Protein AF-A0AA41MRX6-F1 (afdb_monomer_lite)

InterPro domains:
  IPR000276 G protein-coupled receptor, rhodopsin-like [PF00001] (6-81)
  IPR000276 G protein-coupled receptor, rhodopsin-like [PS00237] (30-46)
  IPR017452 GPCR, rhodopsin-like, 7TM [PS50262] (1-84)

Sequence (84 aa):
MLLNIQTQSKTITYSGCINQMCFFMVFIELDNFFLIVMAYDRYVAICHPVLYTAIINSQLCGLLVLVSWILSLLHDLLESLMVL

Foldseek 3Di:
DVVCVVVVDPDQDPVRVLVVVLVVQLVVQLVVLVVVVVVVLVVCCVPPVPCSVVPPDVVVVVVSSVVSNVVSVVVSVVVVVVVD

Secondary structure (DSSP, 8-state):
-HHHHHH--S---HHHHHHHHHHHHHHHHHHHHHHHHHHHHHHHHHH-HHHHHHH--HHHHHHHHHHHHHHHHHHHHHHHHHH-

pLDDT: mean 73.74, std 9.31, range [50.72, 85.94]

Organism: Sciurus carolinensis (NCBI:txid30640)

Radius of gyration: 17.92 Å; chains: 1; bounding box: 42×30×41 Å

Structure (mmCIF, N/CA/C/O backbone):
data_AF-A0AA41MRX6-F1
#
_entry.id   AF-A0AA41MRX6-F1
#
loop_
_atom_site.group_PDB
_atom_site.id
_atom_site.type_symbol
_atom_site.label_atom_id
_atom_site.label_alt_id
_atom_site.label_comp_id
_atom_site.label_asym_id
_atom_site.label_entity_id
_atom_site.label_seq_id
_atom_site.pdbx_PDB_ins_code
_atom_site.Cartn_x
_atom_site.Cartn_y
_atom_site.Cartn_z
_atom_site.occupancy
_atom_site.B_iso_or_equiv
_atom_site.auth_seq_id
_atom_site.auth_comp_id
_atom_site.auth_asym_id
_atom_site.auth_atom_id
_atom_site.pdbx_PDB_model_num
ATOM 1 N N . MET A 1 1 ? 14.330 -10.343 -8.583 1.00 50.72 1 MET A N 1
ATOM 2 C CA . MET A 1 1 ? 14.926 -11.566 -9.162 1.00 50.72 1 MET A CA 1
ATOM 3 C C . MET A 1 1 ? 13.986 -12.391 -10.073 1.00 50.72 1 MET A C 1
ATOM 5 O O . MET A 1 1 ? 14.448 -13.351 -10.680 1.00 50.72 1 MET A O 1
ATOM 9 N N . LEU A 1 2 ? 12.710 -12.010 -10.254 1.00 57.53 2 LEU A N 1
ATOM 10 C CA . LEU A 1 2 ? 11.734 -12.752 -11.074 1.00 57.53 2 LEU A CA 1
ATOM 11 C C . LEU A 1 2 ? 12.094 -12.824 -12.570 1.00 57.53 2 LEU A C 1
ATOM 13 O O . LEU A 1 2 ? 12.062 -13.903 -13.151 1.00 57.53 2 LEU A O 1
ATOM 17 N N . LEU A 1 3 ? 12.536 -11.714 -13.173 1.00 52.62 3 LEU A N 1
ATOM 18 C CA . LEU A 1 3 ? 12.956 -11.685 -14.584 1.00 52.62 3 LEU A CA 1
ATOM 19 C C . LEU A 1 3 ? 14.155 -12.600 -14.871 1.00 52.62 3 LEU A C 1
ATOM 21 O O . LEU A 1 3 ? 14.177 -13.246 -15.905 1.00 52.62 3 LEU A O 1
ATOM 25 N N . ASN A 1 4 ? 15.110 -12.707 -13.943 1.00 51.44 4 ASN A N 1
ATOM 26 C CA . ASN A 1 4 ? 16.300 -13.554 -14.082 1.00 51.44 4 ASN A CA 1
ATOM 27 C C . ASN A 1 4 ? 15.963 -15.055 -14.011 1.00 51.44 4 ASN A C 1
ATOM 29 O O . ASN A 1 4 ? 16.621 -15.875 -14.645 1.00 51.44 4 ASN A O 1
ATOM 33 N N . ILE A 1 5 ? 14.928 -15.414 -13.242 1.00 56.66 5 ILE A N 1
ATOM 34 C CA . ILE A 1 5 ? 14.405 -16.786 -13.167 1.00 56.66 5 ILE A CA 1
ATOM 35 C C . ILE A 1 5 ? 13.602 -17.110 -14.434 1.00 56.66 5 ILE A C 1
ATOM 37 O O . ILE A 1 5 ? 13.709 -18.216 -14.956 1.00 56.66 5 ILE A O 1
ATOM 41 N N . GLN A 1 6 ? 12.845 -16.140 -14.955 1.00 58.19 6 GLN A N 1
ATOM 42 C CA . GLN A 1 6 ? 11.994 -16.324 -16.130 1.00 58.19 6 GLN A CA 1
ATOM 43 C C . GLN A 1 6 ? 12.777 -16.376 -17.451 1.00 58.19 6 GLN A C 1
ATOM 45 O O . GLN A 1 6 ? 12.392 -17.123 -18.345 1.00 58.19 6 GLN A O 1
ATOM 50 N N . THR A 1 7 ? 13.872 -15.621 -17.592 1.00 60.84 7 THR A N 1
ATOM 51 C CA . THR A 1 7 ? 14.662 -15.593 -18.837 1.00 60.84 7 THR A CA 1
ATOM 52 C C . THR A 1 7 ? 15.856 -16.547 -18.845 1.00 60.84 7 THR A C 1
ATOM 54 O O . THR A 1 7 ? 16.518 -16.641 -19.874 1.00 60.84 7 THR A O 1
ATOM 57 N N . GLN A 1 8 ? 16.153 -17.251 -17.739 1.00 56.47 8 GLN A N 1
ATOM 58 C CA . GLN A 1 8 ? 17.309 -18.163 -17.594 1.00 56.47 8 GLN A CA 1
ATOM 59 C C . GLN A 1 8 ? 18.674 -17.560 -18.012 1.00 56.47 8 GLN A C 1
ATOM 61 O O . GLN A 1 8 ? 19.675 -18.268 -18.130 1.00 56.47 8 GLN A O 1
ATOM 66 N N . SER A 1 9 ? 18.734 -16.241 -18.199 1.00 56.34 9 SER A N 1
ATOM 67 C CA . SER A 1 9 ? 19.880 -15.497 -18.702 1.00 56.34 9 SER A CA 1
ATOM 68 C C . SER A 1 9 ? 20.497 -14.709 -17.555 1.00 56.34 9 SER A C 1
ATOM 70 O O . SER A 1 9 ? 19.841 -13.866 -16.950 1.00 56.34 9 SER A O 1
ATOM 72 N N . LYS A 1 10 ? 21.774 -14.976 -17.261 1.00 56.72 10 LY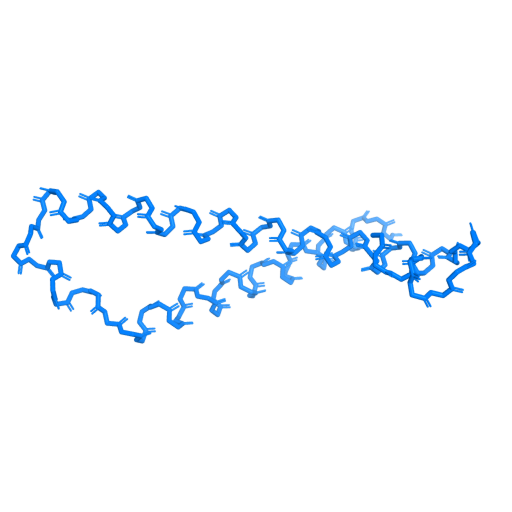S A N 1
ATOM 73 C CA . LYS A 1 10 ? 22.551 -14.319 -16.191 1.00 56.72 10 LYS A CA 1
ATOM 74 C C . LYS A 1 10 ? 22.885 -12.845 -16.467 1.00 56.72 10 LYS A C 1
ATOM 76 O O . LYS A 1 10 ? 23.493 -12.201 -15.616 1.00 56.72 10 LYS A O 1
ATOM 81 N N . THR A 1 11 ? 22.534 -12.310 -17.635 1.00 61.16 11 THR A N 1
ATOM 82 C CA . THR A 1 11 ? 22.823 -10.929 -18.037 1.00 61.16 11 THR A CA 1
ATOM 83 C C . THR A 1 11 ? 21.539 -10.108 -18.074 1.00 61.16 11 THR A C 1
ATOM 85 O O . THR A 1 11 ? 20.822 -10.059 -19.071 1.00 61.16 11 THR A O 1
ATOM 88 N N . ILE A 1 12 ? 21.239 -9.448 -16.954 1.00 63.72 12 ILE A N 1
ATOM 89 C CA . ILE A 1 12 ? 20.161 -8.461 -16.862 1.00 63.72 12 ILE A CA 1
ATOM 90 C C . ILE A 1 12 ? 20.692 -7.143 -17.443 1.00 63.72 12 ILE A C 1
ATOM 92 O O . ILE A 1 12 ? 21.752 -6.666 -17.040 1.00 63.72 12 ILE A O 1
ATOM 96 N N . THR A 1 13 ? 19.980 -6.545 -18.397 1.00 73.62 13 THR A N 1
ATOM 97 C CA . THR A 1 13 ? 20.282 -5.187 -18.873 1.00 73.62 13 THR A CA 1
ATOM 98 C C . THR A 1 13 ? 20.072 -4.169 -17.749 1.00 73.62 13 THR A C 1
ATOM 100 O O . THR A 1 13 ? 19.242 -4.381 -16.867 1.00 73.62 13 THR A O 1
ATOM 103 N N . TYR A 1 14 ? 20.787 -3.038 -17.775 1.00 69.88 14 TYR A N 1
ATOM 104 C CA . TYR A 1 14 ? 20.677 -1.988 -16.745 1.00 69.88 14 TYR A CA 1
ATOM 105 C C . TYR A 1 14 ? 19.217 -1.558 -16.491 1.00 69.88 14 TYR A C 1
ATOM 107 O O . TYR A 1 14 ? 18.769 -1.511 -15.349 1.00 69.88 14 TYR 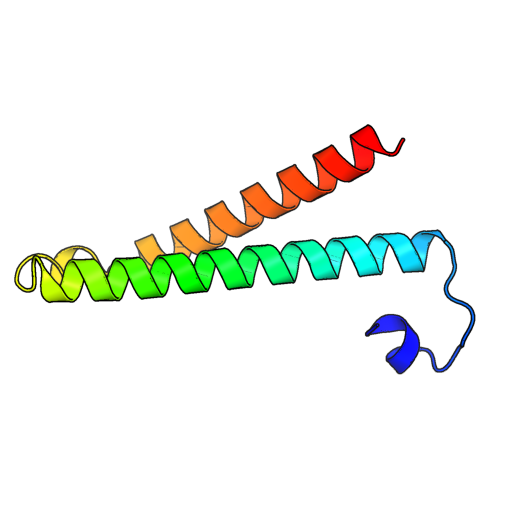A O 1
ATOM 115 N N . SER A 1 15 ? 18.432 -1.398 -17.563 1.00 72.69 15 SER A N 1
ATOM 116 C CA . SER A 1 15 ? 16.985 -1.139 -17.493 1.00 72.69 15 SER A CA 1
ATOM 117 C C . SER A 1 15 ? 16.193 -2.264 -16.802 1.00 72.69 15 SER A C 1
ATOM 119 O O . SER A 1 15 ? 15.304 -1.988 -15.999 1.00 72.69 15 SER A O 1
ATOM 121 N N . GLY A 1 16 ? 16.536 -3.532 -17.052 1.00 74.88 16 GLY A N 1
ATOM 122 C CA . GLY A 1 16 ? 15.901 -4.677 -16.394 1.00 74.88 16 GLY A CA 1
ATOM 123 C C . GLY A 1 16 ? 16.235 -4.789 -14.902 1.00 74.88 16 GLY A C 1
ATOM 124 O O . GLY A 1 16 ? 15.403 -5.263 -14.129 1.00 74.88 16 GLY A O 1
ATOM 125 N N . CYS A 1 17 ? 17.423 -4.335 -14.490 1.00 76.38 17 CYS A N 1
ATOM 126 C CA . CYS A 1 17 ? 17.824 -4.273 -13.083 1.00 76.38 17 CYS A CA 1
ATOM 127 C C . CYS A 1 17 ? 17.026 -3.201 -12.327 1.00 76.38 17 CYS A C 1
ATOM 129 O O . CYS A 1 17 ? 16.442 -3.501 -11.287 1.00 76.38 17 CYS A O 1
ATOM 131 N N . ILE A 1 18 ? 16.924 -1.993 -12.894 1.00 74.38 18 ILE A N 1
ATOM 132 C CA . ILE A 1 18 ? 16.156 -0.883 -12.307 1.00 74.38 18 ILE A CA 1
ATOM 133 C C . ILE A 1 18 ? 14.687 -1.268 -12.145 1.00 74.38 18 ILE A C 1
ATOM 135 O O . ILE A 1 18 ? 14.156 -1.200 -11.043 1.00 74.38 18 ILE A O 1
ATOM 139 N N . ASN A 1 19 ? 14.051 -1.778 -13.204 1.00 75.75 19 ASN A N 1
ATOM 140 C CA . ASN A 1 19 ? 12.639 -2.159 -13.142 1.00 75.75 19 ASN A CA 1
ATOM 141 C C . ASN A 1 19 ? 12.371 -3.240 -12.075 1.00 75.75 19 ASN A C 1
ATOM 143 O O . ASN A 1 19 ? 11.324 -3.273 -11.436 1.00 75.75 19 ASN A O 1
ATOM 147 N N . GLN A 1 20 ? 13.336 -4.137 -11.864 1.00 75.38 20 GLN A N 1
ATOM 148 C CA . GLN A 1 20 ? 13.240 -5.177 -10.850 1.00 75.38 20 GLN A CA 1
ATOM 149 C C . GLN A 1 20 ? 13.425 -4.652 -9.420 1.00 75.38 20 GLN A C 1
ATOM 151 O O . GLN A 1 20 ? 12.779 -5.182 -8.517 1.00 75.38 20 GLN A O 1
ATOM 156 N N . MET A 1 21 ? 14.295 -3.660 -9.219 1.00 77.44 21 MET A N 1
ATOM 157 C CA . MET A 1 21 ? 14.442 -2.955 -7.942 1.00 77.44 21 MET A CA 1
ATOM 158 C C . MET A 1 21 ? 13.167 -2.179 -7.598 1.00 77.44 21 MET A C 1
ATOM 160 O O . MET A 1 21 ? 12.630 -2.399 -6.517 1.00 77.44 21 MET A O 1
ATOM 164 N N . CYS A 1 22 ? 12.631 -1.389 -8.534 1.00 75.75 22 CYS A N 1
ATOM 165 C CA . CYS A 1 22 ? 11.383 -0.634 -8.364 1.00 75.75 22 CYS A CA 1
ATOM 166 C C . CYS A 1 22 ? 10.215 -1.540 -7.944 1.00 75.75 22 CYS A C 1
ATOM 168 O O . CYS A 1 22 ? 9.626 -1.380 -6.878 1.00 75.75 22 CYS A O 1
ATOM 170 N N . PHE A 1 23 ? 9.963 -2.619 -8.699 1.00 75.75 23 PHE A N 1
ATOM 171 C CA . PHE A 1 23 ? 8.916 -3.584 -8.335 1.00 75.75 23 PHE A CA 1
ATOM 172 C C . PHE A 1 23 ? 9.096 -4.183 -6.937 1.00 75.75 23 PHE A C 1
ATOM 174 O O . PHE A 1 23 ? 8.110 -4.459 -6.256 1.00 75.75 23 PHE A O 1
ATOM 181 N N . PHE A 1 24 ? 10.340 -4.431 -6.526 1.00 79.06 24 PHE A N 1
ATOM 182 C CA . PHE A 1 24 ? 10.630 -4.995 -5.215 1.00 79.06 24 PHE A CA 1
ATOM 183 C C . PHE A 1 24 ? 10.397 -3.976 -4.093 1.00 79.06 24 PHE A C 1
ATOM 185 O O . PHE A 1 24 ? 9.799 -4.341 -3.083 1.00 79.06 24 PHE A O 1
ATOM 192 N N . MET A 1 25 ? 10.796 -2.714 -4.286 1.00 77.31 25 MET A N 1
ATOM 193 C CA . MET A 1 25 ? 10.521 -1.629 -3.337 1.00 77.31 25 MET A CA 1
ATOM 194 C C . MET A 1 25 ? 9.018 -1.420 -3.155 1.00 77.31 25 MET A C 1
ATOM 196 O O . MET A 1 25 ? 8.540 -1.484 -2.025 1.00 77.31 25 MET A O 1
ATOM 200 N N . VAL A 1 26 ? 8.257 -1.315 -4.251 1.00 78.50 26 VAL A N 1
ATOM 201 C CA . VAL A 1 26 ? 6.789 -1.187 -4.196 1.00 78.50 26 VAL A CA 1
ATOM 202 C C . VAL A 1 26 ? 6.163 -2.338 -3.412 1.00 78.50 26 VAL A C 1
ATOM 204 O O . VAL A 1 26 ? 5.287 -2.118 -2.581 1.00 78.50 26 VAL A O 1
ATOM 207 N N . PHE A 1 27 ? 6.611 -3.576 -3.633 1.00 78.62 27 PHE A N 1
ATOM 208 C CA . PHE A 1 27 ? 6.045 -4.728 -2.931 1.00 78.62 27 PHE A CA 1
ATOM 209 C C . PHE A 1 27 ? 6.370 -4.728 -1.432 1.00 78.62 27 PHE A C 1
ATOM 211 O O . PHE A 1 27 ? 5.505 -5.063 -0.624 1.00 78.62 27 PHE A O 1
ATOM 218 N N . ILE A 1 28 ? 7.594 -4.336 -1.057 1.00 82.69 28 ILE A N 1
ATOM 219 C CA . ILE A 1 28 ? 7.995 -4.189 0.349 1.00 82.69 28 ILE A CA 1
ATOM 220 C C . ILE A 1 28 ? 7.149 -3.124 1.036 1.00 82.69 28 ILE A C 1
ATOM 222 O O . ILE A 1 28 ? 6.675 -3.337 2.151 1.00 82.69 28 ILE A O 1
ATOM 226 N N . GLU A 1 29 ? 6.967 -1.972 0.401 1.00 78.94 29 GLU A N 1
ATOM 227 C CA . GLU A 1 29 ? 6.175 -0.892 0.977 1.00 78.94 29 GLU A CA 1
ATOM 228 C C . GLU A 1 29 ? 4.717 -1.296 1.146 1.00 78.94 29 GLU A C 1
ATOM 230 O O . GLU A 1 29 ? 4.161 -1.116 2.230 1.00 78.94 29 GLU A O 1
ATOM 235 N N . LEU A 1 30 ? 4.119 -1.909 0.118 1.00 78.31 30 LEU A N 1
ATOM 236 C CA . LEU A 1 30 ? 2.765 -2.446 0.199 1.00 78.31 30 LEU A CA 1
ATOM 237 C C . LEU A 1 30 ? 2.626 -3.412 1.383 1.00 78.31 30 LEU A C 1
ATOM 239 O O . LEU A 1 30 ? 1.701 -3.246 2.178 1.00 78.31 30 LEU A O 1
ATOM 243 N N . ASP A 1 31 ? 3.547 -4.367 1.545 1.00 83.19 31 ASP A N 1
ATOM 244 C CA . ASP A 1 31 ? 3.521 -5.334 2.652 1.00 83.19 31 ASP A CA 1
ATOM 245 C C . ASP A 1 31 ? 3.608 -4.644 4.025 1.00 83.19 31 ASP A C 1
ATOM 247 O O . ASP A 1 31 ? 2.813 -4.932 4.921 1.00 83.19 31 ASP A O 1
ATOM 251 N N . ASN A 1 32 ? 4.486 -3.645 4.172 1.00 80.69 32 ASN A N 1
ATOM 252 C CA . ASN A 1 32 ? 4.573 -2.839 5.394 1.00 80.69 32 ASN A CA 1
ATOM 253 C C . ASN A 1 32 ? 3.270 -2.077 5.682 1.00 80.69 32 ASN A C 1
ATOM 255 O O . ASN A 1 32 ? 2.801 -2.075 6.823 1.00 80.69 32 ASN A O 1
ATOM 259 N N . PHE A 1 33 ? 2.649 -1.465 4.668 1.00 77.38 33 PHE A N 1
ATOM 260 C CA . PHE A 1 33 ? 1.356 -0.798 4.830 1.00 77.38 33 PHE A CA 1
ATOM 261 C C . PHE A 1 33 ? 0.264 -1.782 5.259 1.00 77.38 33 PHE A C 1
ATOM 263 O O . PHE A 1 33 ? -0.490 -1.481 6.185 1.00 77.38 33 PHE A O 1
ATOM 270 N N . PHE A 1 34 ? 0.201 -2.971 4.654 1.00 80.75 34 PHE A N 1
ATOM 271 C CA . PHE A 1 34 ? -0.745 -4.012 5.060 1.00 80.75 34 PHE A CA 1
ATOM 272 C C . PHE A 1 34 ? -0.516 -4.465 6.504 1.00 80.75 34 PHE A C 1
ATOM 274 O O . PHE A 1 34 ? -1.481 -4.583 7.260 1.00 80.75 34 PHE A O 1
ATOM 281 N N . LEU A 1 35 ? 0.738 -4.668 6.920 1.00 85.00 35 LEU A N 1
ATOM 282 C CA . LEU A 1 35 ? 1.081 -5.022 8.300 1.00 85.00 35 LEU A CA 1
ATOM 283 C C . LEU A 1 35 ? 0.643 -3.938 9.294 1.00 85.00 35 LEU A C 1
ATOM 285 O O . LEU A 1 35 ? 0.044 -4.265 10.320 1.00 85.00 35 LEU A O 1
ATOM 289 N N . ILE A 1 36 ? 0.878 -2.659 8.980 1.00 81.44 36 ILE A N 1
ATOM 290 C CA . ILE A 1 36 ? 0.432 -1.526 9.807 1.00 81.44 36 ILE A CA 1
ATOM 291 C C . ILE A 1 36 ? -1.093 -1.499 9.902 1.00 81.44 36 ILE A C 1
ATOM 293 O O . ILE A 1 36 ? -1.628 -1.348 10.998 1.00 81.44 36 ILE A O 1
ATOM 297 N N . VAL A 1 37 ? -1.799 -1.681 8.783 1.00 79.38 37 VAL A N 1
ATOM 298 C CA . VAL A 1 37 ? -3.267 -1.724 8.766 1.00 79.38 37 VAL A CA 1
ATOM 299 C C . VAL A 1 37 ? -3.784 -2.883 9.615 1.00 79.38 37 VAL A C 1
ATOM 301 O O . VAL A 1 37 ? -4.663 -2.666 10.441 1.00 79.38 37 VAL A O 1
ATOM 304 N N . MET A 1 38 ? -3.215 -4.086 9.493 1.00 84.06 38 MET A N 1
ATOM 305 C CA . MET A 1 38 ? -3.598 -5.237 10.323 1.00 84.06 38 MET A CA 1
ATOM 306 C C . MET A 1 38 ? -3.310 -5.010 11.815 1.00 84.06 38 MET A C 1
ATOM 308 O O . MET A 1 38 ? -4.097 -5.421 12.669 1.00 84.06 38 MET A O 1
ATOM 312 N N . ALA A 1 39 ? -2.198 -4.350 12.149 1.00 84.62 39 ALA A N 1
ATOM 313 C CA . ALA A 1 39 ? -1.860 -4.007 13.529 1.00 84.62 39 ALA A CA 1
ATOM 314 C C . ALA A 1 39 ? -2.801 -2.932 14.097 1.00 84.62 39 ALA A C 1
ATOM 316 O O . ALA A 1 39 ? -3.260 -3.051 15.235 1.00 84.62 39 ALA A O 1
ATOM 317 N N . TYR A 1 40 ? -3.128 -1.915 13.298 1.00 80.12 40 TYR A N 1
ATOM 318 C CA . TYR A 1 40 ? -4.086 -0.872 13.654 1.00 80.12 40 TYR A CA 1
ATOM 319 C C . TYR A 1 40 ? -5.484 -1.456 13.858 1.00 80.12 40 TYR A C 1
ATOM 321 O O . TYR A 1 40 ? -6.147 -1.160 14.848 1.00 80.12 40 TYR A O 1
ATOM 329 N N . ASP A 1 41 ? -5.890 -2.358 12.971 1.00 78.31 41 ASP A N 1
ATOM 330 C CA . ASP A 1 41 ? -7.141 -3.092 13.066 1.00 78.31 41 ASP A CA 1
ATOM 331 C C . ASP A 1 41 ? -7.246 -3.870 14.388 1.00 78.31 41 ASP A C 1
ATOM 333 O O . ASP A 1 41 ? -8.187 -3.695 15.165 1.00 78.31 41 ASP A O 1
ATOM 337 N N . ARG A 1 42 ? -6.208 -4.650 14.716 1.00 80.75 42 ARG A N 1
ATOM 338 C CA . ARG A 1 42 ? -6.090 -5.368 15.996 1.00 80.75 42 ARG A CA 1
ATOM 339 C C . ARG A 1 42 ? -6.140 -4.425 17.201 1.00 80.75 42 ARG A C 1
ATOM 341 O O . ARG A 1 42 ? -6.766 -4.767 18.202 1.00 80.75 42 ARG A O 1
ATOM 348 N N . TYR A 1 43 ? -5.505 -3.258 17.118 1.00 80.94 43 TYR A N 1
ATOM 349 C CA . TYR A 1 43 ? -5.521 -2.255 18.184 1.00 80.94 43 TYR A CA 1
ATOM 350 C C . TYR A 1 43 ? -6.928 -1.683 18.410 1.00 80.94 43 TYR A C 1
ATOM 352 O O . TYR A 1 43 ? -7.415 -1.666 19.543 1.00 80.94 43 TYR A O 1
ATOM 360 N N . VAL A 1 44 ? -7.622 -1.287 17.338 1.00 75.81 44 VAL A N 1
ATOM 361 C CA . VAL A 1 44 ? -8.990 -0.750 17.420 1.00 75.81 44 VAL A CA 1
ATOM 362 C C . VAL A 1 44 ? -9.971 -1.812 17.924 1.00 75.81 44 VAL A C 1
ATOM 364 O O . VAL A 1 44 ? -10.830 -1.487 18.745 1.00 75.81 44 VAL A O 1
ATOM 367 N N . ALA A 1 45 ? -9.812 -3.077 17.518 1.00 80.62 45 ALA A N 1
ATOM 368 C CA . ALA A 1 45 ? -10.627 -4.187 18.014 1.00 80.62 45 ALA A CA 1
ATOM 369 C C . ALA A 1 45 ? -10.549 -4.341 19.544 1.00 80.62 45 ALA A C 1
ATOM 371 O O . ALA A 1 45 ? -11.556 -4.635 20.188 1.00 80.62 45 ALA A O 1
ATOM 372 N N . ILE A 1 46 ? -9.361 -4.134 20.126 1.00 82.56 46 ILE A N 1
ATOM 373 C CA . ILE A 1 46 ? -9.119 -4.259 21.571 1.00 82.56 46 ILE A CA 1
ATOM 374 C C . ILE A 1 46 ? -9.636 -3.028 22.324 1.00 82.56 46 ILE A C 1
ATOM 376 O O . ILE A 1 46 ? -10.290 -3.170 23.356 1.00 82.56 46 ILE A O 1
ATOM 380 N N . CYS A 1 47 ? -9.354 -1.822 21.826 1.00 81.25 47 CYS A N 1
ATOM 381 C CA . CYS A 1 47 ? -9.704 -0.584 22.524 1.00 81.25 47 CYS A CA 1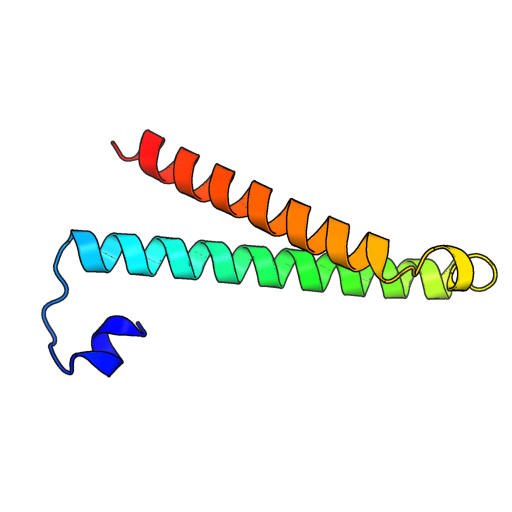
ATOM 382 C C . CYS A 1 47 ? -11.188 -0.201 22.380 1.00 81.25 47 CYS A C 1
ATOM 384 O O . CYS A 1 47 ? -11.759 0.362 23.315 1.00 81.25 47 CYS A O 1
ATOM 386 N N . HIS A 1 48 ? -11.828 -0.507 21.244 1.00 72.12 48 HIS A N 1
ATOM 387 C CA . HIS A 1 48 ? -13.198 -0.080 20.932 1.00 72.12 48 HIS A CA 1
ATOM 388 C C . HIS A 1 48 ? -14.013 -1.152 20.174 1.00 72.12 48 HIS A C 1
ATOM 390 O O . HIS A 1 48 ? -14.427 -0.932 19.031 1.00 72.12 48 HIS A O 1
ATOM 396 N N . PRO A 1 49 ? -14.346 -2.285 20.820 1.00 68.31 49 PRO A N 1
ATOM 397 C CA . PRO A 1 49 ? -15.027 -3.413 20.174 1.00 68.31 49 PRO A CA 1
ATOM 398 C C . PRO A 1 49 ? -16.420 -3.072 19.613 1.00 68.31 49 PRO A C 1
ATOM 400 O O . PRO A 1 49 ? -16.859 -3.691 18.650 1.00 68.31 49 PRO A O 1
ATOM 403 N N . VAL A 1 50 ? -17.112 -2.073 20.174 1.00 64.25 50 VAL A N 1
ATOM 404 C CA . VAL A 1 50 ? -18.480 -1.692 19.764 1.00 64.25 50 VAL A CA 1
ATOM 405 C C . VAL A 1 50 ? -18.500 -0.815 18.500 1.00 64.25 50 VAL A C 1
ATOM 407 O O . VAL A 1 50 ? -19.455 -0.884 17.731 1.00 64.25 50 VAL A O 1
ATOM 410 N N . LEU A 1 51 ? -17.451 -0.018 18.241 1.00 64.25 51 LEU A N 1
ATOM 411 C CA . LEU A 1 51 ? -17.335 0.790 17.010 1.00 64.25 51 LEU A CA 1
ATOM 412 C C . LEU A 1 51 ? -16.604 0.055 15.876 1.00 64.25 51 LEU A C 1
ATOM 414 O O . LEU A 1 51 ? -16.745 0.423 14.712 1.00 64.25 51 LEU A O 1
ATOM 418 N N . TYR A 1 52 ? -15.840 -0.986 16.204 1.00 63.62 52 TYR A N 1
ATOM 419 C CA . TYR A 1 52 ? -15.014 -1.744 15.265 1.00 63.62 52 TYR A CA 1
ATOM 420 C C . TYR A 1 52 ? -15.815 -2.318 14.083 1.00 63.62 52 TYR A C 1
ATOM 422 O O . TYR A 1 52 ? -15.428 -2.152 12.927 1.00 63.62 52 TYR A O 1
ATOM 430 N N . THR A 1 53 ? -16.995 -2.889 14.347 1.00 60.56 53 THR A N 1
ATOM 431 C CA . THR A 1 53 ? -17.892 -3.432 13.310 1.00 60.56 53 THR A CA 1
ATOM 432 C C . THR A 1 53 ? -18.478 -2.381 12.367 1.00 60.56 53 THR A C 1
ATOM 434 O O . THR A 1 53 ? -18.922 -2.738 11.282 1.00 60.56 53 THR A O 1
ATOM 437 N N . ALA A 1 54 ? -18.493 -1.102 12.754 1.00 60.16 54 ALA A N 1
ATOM 438 C CA . ALA A 1 54 ? -18.952 -0.012 11.891 1.00 60.16 54 ALA A CA 1
ATOM 439 C C . ALA A 1 54 ? -17.810 0.617 11.068 1.00 60.16 54 ALA A C 1
ATOM 441 O O . ALA A 1 54 ? -18.068 1.199 10.016 1.00 60.16 54 ALA A O 1
ATOM 442 N N . ILE A 1 55 ? -16.561 0.508 11.540 1.00 58.81 55 ILE A N 1
ATOM 443 C CA . ILE A 1 55 ? -15.378 1.125 10.917 1.00 58.81 55 ILE A CA 1
ATOM 444 C C . ILE A 1 55 ? -14.721 0.192 9.891 1.00 58.81 55 ILE A C 1
ATOM 446 O O . ILE A 1 55 ? -14.266 0.670 8.849 1.00 58.81 55 ILE A O 1
ATOM 450 N N . ILE A 1 56 ? -14.708 -1.129 10.121 1.00 61.69 56 ILE A N 1
ATOM 451 C CA . ILE A 1 56 ? -14.321 -2.094 9.082 1.00 61.69 56 ILE A CA 1
ATOM 452 C C . ILE A 1 56 ? -15.413 -2.148 8.029 1.00 61.69 56 ILE A C 1
ATOM 454 O O . ILE A 1 56 ? -16.382 -2.899 8.100 1.00 61.69 56 ILE A O 1
ATOM 458 N N . ASN A 1 57 ? -15.238 -1.316 7.017 1.00 66.88 57 ASN A N 1
ATOM 459 C CA . ASN A 1 57 ? -15.994 -1.386 5.790 1.00 66.88 57 ASN A CA 1
ATOM 460 C C . ASN A 1 57 ? -15.031 -1.818 4.682 1.00 66.88 57 ASN A C 1
ATOM 462 O O . ASN A 1 57 ? -13.914 -1.304 4.591 1.00 66.88 57 ASN A O 1
ATOM 466 N N . SER A 1 58 ? -15.451 -2.749 3.824 1.00 68.19 58 SER A N 1
ATOM 467 C CA . SER A 1 58 ? -14.641 -3.224 2.686 1.00 68.19 58 SER A CA 1
ATOM 468 C C . SER A 1 58 ? -14.114 -2.071 1.817 1.00 68.19 58 SER A C 1
ATOM 470 O O . SER A 1 58 ? -13.021 -2.150 1.262 1.00 68.19 58 SER A O 1
ATOM 472 N N . GLN A 1 59 ? -14.856 -0.961 1.780 1.00 74.06 59 GLN A N 1
ATOM 473 C CA . GLN A 1 59 ? -14.482 0.280 1.108 1.00 74.06 59 GLN A CA 1
ATOM 474 C C . GLN A 1 59 ? -13.242 0.949 1.713 1.00 74.06 59 GLN A C 1
ATOM 476 O O . GLN A 1 59 ? -12.412 1.463 0.972 1.00 74.06 59 GLN A O 1
ATOM 481 N N . LEU A 1 60 ? -13.091 0.930 3.040 1.00 71.44 60 LEU A N 1
ATOM 482 C CA . LEU A 1 60 ? -11.962 1.545 3.741 1.00 71.44 60 LEU A CA 1
ATOM 483 C C . LEU A 1 60 ? -10.682 0.731 3.511 1.00 71.44 60 LEU A C 1
ATOM 485 O O . LEU A 1 60 ? -9.625 1.302 3.260 1.00 71.44 60 LEU A O 1
ATOM 489 N N . CYS A 1 61 ? -10.807 -0.601 3.472 1.00 74.62 61 CYS A N 1
ATOM 490 C CA . CYS A 1 61 ? -9.733 -1.494 3.034 1.00 74.62 61 CYS A CA 1
ATOM 491 C C . CYS A 1 61 ? -9.328 -1.202 1.578 1.00 74.62 61 CYS A C 1
ATOM 493 O O . CYS A 1 61 ? -8.152 -0.985 1.301 1.00 74.62 61 CYS A O 1
ATOM 495 N N . GLY A 1 62 ? -10.297 -1.085 0.662 1.00 78.62 62 GLY A N 1
ATOM 496 C CA . GLY A 1 62 ? -10.026 -0.708 -0.730 1.00 78.62 62 GLY A CA 1
ATOM 497 C C . GLY A 1 62 ? -9.339 0.656 -0.867 1.00 78.62 62 GLY A C 1
ATOM 498 O O . GLY A 1 62 ? -8.406 0.792 -1.656 1.00 78.62 62 GLY A O 1
ATOM 499 N N . LEU A 1 63 ? -9.747 1.647 -0.067 1.00 79.19 63 LEU A N 1
ATOM 500 C CA . LEU A 1 63 ? -9.136 2.977 -0.044 1.00 79.19 63 LEU A CA 1
ATOM 501 C C . LEU A 1 63 ? -7.685 2.926 0.454 1.00 79.19 63 LEU A C 1
ATOM 503 O O . LEU A 1 63 ? -6.818 3.547 -0.151 1.00 79.19 63 LEU A O 1
ATOM 507 N N . LEU A 1 64 ? -7.413 2.171 1.522 1.00 76.88 64 LEU A N 1
ATOM 508 C CA . LEU A 1 64 ? -6.064 1.999 2.070 1.00 76.88 64 LEU A CA 1
ATOM 509 C C . LEU A 1 64 ? -5.117 1.348 1.058 1.00 76.88 64 LEU A C 1
ATOM 511 O O . LEU A 1 64 ? -3.988 1.808 0.921 1.00 76.88 64 LEU A O 1
ATOM 515 N N . VAL A 1 65 ? -5.590 0.346 0.308 1.00 80.88 65 VAL A N 1
ATOM 516 C CA . VAL A 1 65 ? -4.820 -0.276 -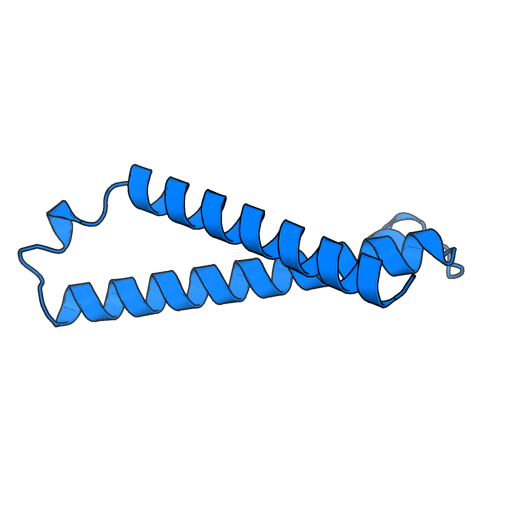0.784 1.00 80.88 65 VAL A CA 1
ATOM 517 C C . VAL A 1 65 ? -4.539 0.720 -1.908 1.00 80.88 65 VAL A C 1
ATOM 519 O O . VAL A 1 65 ? -3.438 0.764 -2.448 1.00 80.88 65 VAL A O 1
ATOM 522 N N . LEU A 1 66 ? -5.522 1.546 -2.264 1.00 83.25 66 LEU A N 1
ATOM 523 C CA . LEU A 1 66 ? -5.348 2.585 -3.279 1.00 83.25 66 LEU A CA 1
ATOM 524 C C . LEU A 1 66 ? -4.320 3.634 -2.839 1.00 83.25 66 LEU A C 1
ATOM 526 O O . LEU A 1 66 ? -3.459 4.020 -3.626 1.00 83.25 66 LEU A O 1
ATOM 530 N N . VAL A 1 67 ? -4.387 4.070 -1.580 1.00 83.25 67 VAL A N 1
ATOM 531 C CA . VAL A 1 67 ? -3.460 5.051 -1.004 1.00 83.25 67 VAL A CA 1
ATOM 532 C C . VAL A 1 67 ? -2.047 4.487 -0.902 1.00 83.25 67 VAL A C 1
ATOM 534 O O . VAL A 1 67 ? -1.111 5.179 -1.298 1.00 83.25 67 VAL A O 1
ATOM 537 N N . SER A 1 68 ? -1.877 3.249 -0.425 1.00 81.94 68 SER A N 1
ATOM 538 C CA . SER A 1 68 ? -0.555 2.616 -0.364 1.00 81.94 68 SER A CA 1
ATOM 539 C C . SER A 1 68 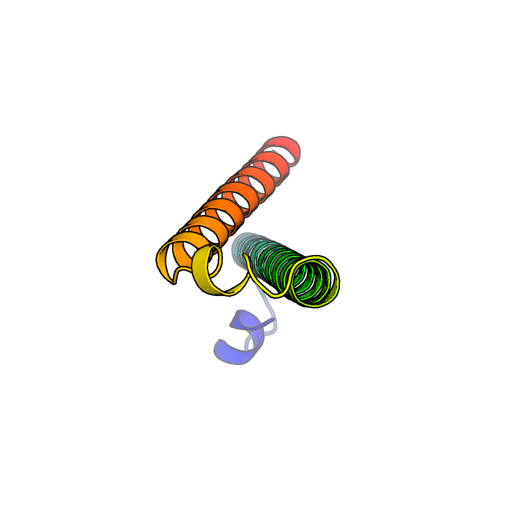? 0.046 2.468 -1.759 1.00 81.94 68 SER A C 1
ATOM 541 O O . SER A 1 68 ? 1.214 2.784 -1.955 1.00 81.94 68 SER A O 1
ATOM 543 N N . TRP A 1 69 ? -0.764 2.111 -2.757 1.00 82.25 69 TRP A N 1
ATOM 544 C CA . TRP A 1 69 ? -0.289 1.999 -4.131 1.00 82.25 69 TRP A CA 1
ATOM 545 C C . TRP A 1 69 ? 0.136 3.348 -4.729 1.00 82.25 69 TRP A C 1
ATOM 547 O O . TRP A 1 69 ? 1.189 3.433 -5.357 1.00 82.25 69 TRP A O 1
ATOM 557 N N . ILE A 1 70 ? -0.633 4.418 -4.492 1.00 85.94 70 ILE A N 1
ATOM 558 C CA . ILE A 1 70 ? -0.278 5.778 -4.934 1.00 85.94 70 ILE A CA 1
ATOM 559 C C . ILE A 1 70 ? 1.005 6.264 -4.247 1.00 85.94 70 ILE A C 1
ATOM 561 O O . ILE A 1 70 ? 1.871 6.827 -4.916 1.00 85.94 70 ILE A O 1
ATOM 565 N N . LEU A 1 71 ? 1.135 6.048 -2.933 1.00 83.06 71 LEU A N 1
ATOM 566 C CA . LEU A 1 71 ? 2.322 6.435 -2.165 1.00 83.06 71 LEU A CA 1
ATOM 567 C C . LEU A 1 71 ? 3.573 5.716 -2.665 1.00 83.06 71 LEU A C 1
ATOM 569 O O . LEU A 1 71 ? 4.585 6.377 -2.881 1.00 83.06 71 LEU A O 1
ATOM 573 N N . SER A 1 72 ? 3.484 4.410 -2.920 1.00 79.75 72 SER A N 1
ATOM 574 C CA . SER A 1 72 ? 4.621 3.649 -3.432 1.00 79.75 72 SER A CA 1
ATOM 575 C C . SER A 1 72 ? 5.043 4.085 -4.825 1.00 79.75 72 SER A C 1
ATOM 577 O O . SER A 1 72 ? 6.228 4.267 -5.072 1.00 79.75 72 SER A O 1
ATOM 579 N N . LEU A 1 73 ? 4.091 4.345 -5.726 1.00 82.00 73 LEU A N 1
ATOM 580 C CA . LEU A 1 73 ? 4.410 4.883 -7.052 1.00 82.00 73 LEU A CA 1
ATOM 581 C C . LEU A 1 73 ? 5.062 6.271 -6.975 1.00 82.00 73 LEU A C 1
ATOM 583 O O . LEU A 1 73 ? 5.977 6.560 -7.743 1.00 82.00 73 LEU A 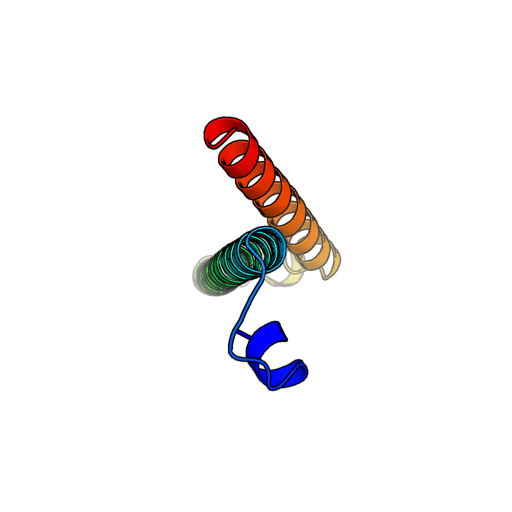O 1
ATOM 587 N N . LEU A 1 74 ? 4.604 7.130 -6.058 1.00 85.38 74 LEU A N 1
ATOM 588 C CA . LEU A 1 74 ? 5.213 8.439 -5.811 1.00 85.38 74 LEU A CA 1
ATOM 589 C C . LEU A 1 74 ? 6.637 8.314 -5.262 1.00 85.38 74 LEU A C 1
ATOM 591 O O . LEU A 1 74 ? 7.505 9.073 -5.689 1.00 85.38 74 LEU A O 1
ATOM 595 N N . HIS A 1 75 ? 6.874 7.382 -4.336 1.00 81.69 75 HIS A N 1
ATOM 596 C CA . HIS A 1 75 ? 8.191 7.154 -3.748 1.00 81.69 75 HIS A CA 1
ATOM 597 C C . HIS A 1 75 ? 9.187 6.640 -4.793 1.00 81.69 75 HIS A C 1
ATOM 599 O O . HIS A 1 75 ? 10.247 7.238 -4.964 1.00 81.69 75 HIS A O 1
ATOM 605 N N . ASP A 1 76 ? 8.797 5.626 -5.568 1.00 76.50 76 ASP A N 1
ATOM 606 C CA . ASP A 1 76 ? 9.614 5.068 -6.654 1.00 76.50 76 ASP A CA 1
ATOM 607 C C . ASP A 1 76 ? 9.930 6.124 -7.730 1.00 76.50 76 ASP A C 1
ATOM 609 O O . ASP A 1 76 ? 11.050 6.206 -8.236 1.00 76.50 76 ASP A O 1
ATOM 613 N N . LEU A 1 77 ? 8.953 6.978 -8.071 1.00 81.38 77 LEU A N 1
ATOM 614 C CA . LEU A 1 77 ? 9.154 8.076 -9.019 1.00 81.38 77 LEU A CA 1
ATOM 615 C C . LEU A 1 77 ? 10.144 9.117 -8.479 1.00 81.38 77 LEU A C 1
ATOM 617 O O . LEU A 1 77 ? 10.974 9.620 -9.236 1.00 81.38 77 LEU A O 1
ATOM 621 N N . LEU A 1 78 ? 10.053 9.449 -7.189 1.00 84.00 78 LEU A N 1
ATOM 622 C CA . LEU A 1 78 ? 10.937 10.415 -6.542 1.00 84.00 78 LEU A CA 1
ATOM 623 C C . LEU A 1 78 ? 12.373 9.884 -6.451 1.00 84.00 78 LEU A C 1
ATOM 625 O O . LEU A 1 78 ? 13.302 10.612 -6.793 1.00 84.00 78 LEU A O 1
ATOM 629 N N . GLU A 1 79 ? 12.548 8.619 -6.063 1.00 77.50 79 GLU A N 1
ATOM 630 C CA . GLU A 1 79 ? 13.837 7.917 -6.089 1.00 77.50 79 GLU A CA 1
ATOM 631 C C . GLU A 1 79 ? 14.414 7.890 -7.511 1.00 77.50 79 GLU A C 1
ATOM 633 O O . GLU A 1 79 ? 15.556 8.294 -7.730 1.00 77.50 79 GLU A O 1
ATOM 638 N N . SER A 1 80 ? 13.612 7.528 -8.518 1.00 74.12 80 SER A N 1
ATOM 639 C CA . SER A 1 80 ? 14.065 7.538 -9.913 1.00 74.12 80 SER A CA 1
ATOM 640 C C . SER A 1 80 ? 14.447 8.936 -10.414 1.00 74.12 80 SER A C 1
ATOM 642 O O . SER A 1 80 ? 15.345 9.034 -11.248 1.00 74.12 80 SER A O 1
ATOM 644 N N . LEU A 1 81 ? 13.770 9.997 -9.959 1.00 79.50 81 LEU A N 1
ATOM 645 C CA . LEU A 1 81 ? 14.101 11.381 -10.309 1.00 79.50 81 LEU A CA 1
ATOM 646 C C . LEU A 1 81 ? 15.383 11.849 -9.610 1.00 79.50 81 LEU A C 1
ATOM 648 O O . LEU A 1 81 ? 16.164 12.569 -10.213 1.00 79.50 81 LEU A O 1
ATOM 652 N N . MET A 1 82 ? 15.592 11.449 -8.354 1.00 78.00 82 MET A N 1
ATOM 653 C CA . MET A 1 82 ? 16.800 11.758 -7.580 1.00 78.00 82 MET A CA 1
ATOM 654 C C . MET A 1 82 ? 18.048 11.068 -8.140 1.00 78.00 82 MET A C 1
ATOM 656 O O . MET A 1 82 ? 19.155 11.583 -7.999 1.00 78.00 82 MET A O 1
ATOM 660 N N . VAL A 1 83 ? 17.875 9.887 -8.737 1.00 71.00 83 VAL A N 1
ATOM 661 C CA . VAL A 1 83 ? 18.958 9.108 -9.350 1.00 71.00 83 VAL A CA 1
ATOM 662 C C . VAL A 1 83 ? 19.337 9.622 -10.751 1.00 71.00 83 VAL A C 1
ATOM 664 O O . VAL A 1 83 ? 20.452 9.347 -11.200 1.00 71.00 83 VAL A O 1
ATOM 667 N N . LEU A 1 84 ? 18.442 10.345 -11.438 1.00 64.50 84 LEU A N 1
ATOM 668 C CA . LEU A 1 84 ? 18.663 10.930 -12.770 1.00 64.50 84 LEU A CA 1
ATOM 669 C C . LEU A 1 84 ? 19.447 12.251 -12.701 1.00 64.50 84 LEU A C 1
ATOM 671 O O . LEU A 1 84 ? 20.368 12.408 -13.536 1.00 64.50 84 LEU A O 1
#